Protein AF-A0A645C3X4-F1 (afdb_monomer)

Solvent-accessible surface area (backbone atoms only — not comparable to full-atom values): 9554 Å² total; per-residue (Å²): 134,84,82,42,96,58,72,49,78,45,80,43,82,47,95,58,99,70,61,61,69,62,54,51,52,52,53,59,60,72,43,89,59,43,38,41,40,35,44,31,43,92,79,31,37,26,49,33,36,40,57,64,43,76,35,94,90,40,85,87,44,63,41,70,47,82,66,51,64,54,68,80,26,45,68,73,54,45,55,56,50,48,64,56,55,36,70,92,78,44,53,68,94,42,52,38,52,31,51,49,46,41,53,25,27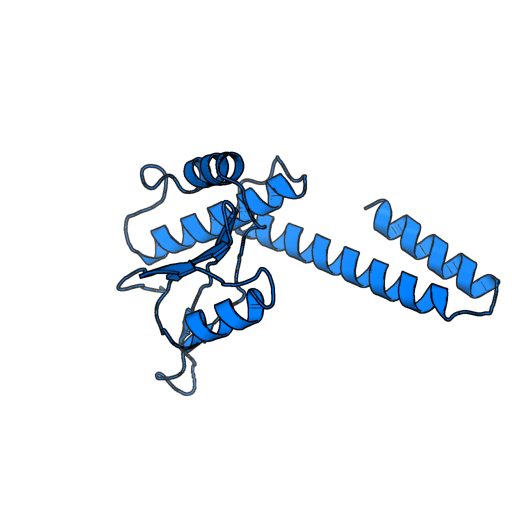,53,29,24,52,50,26,35,77,71,70,43,72,81,55,82,44,32,67,61,17,46,52,52,50,52,52,51,51,52,52,52,52,50,44,53,51,48,54,56,48,48,71,72,58,81,57,66,71,60,46,53,52,48,52,54,52,44,57,55,62,75,71,108

Organism: NCBI:txid1076179

pLDDT: mean 89.83, std 10.31, range [48.84, 97.19]

InterPro domains:
  IPR025503 Protein of unknown function DUF4391 [PF14335] (2-167)

Structure (mmCIF, N/CA/C/O backbone):
data_AF-A0A645C3X4-F1
#
_entry.id   AF-A0A645C3X4-F1
#
loop_
_atom_site.group_PDB
_atom_site.id
_atom_site.type_symbol
_atom_site.label_atom_id
_atom_site.label_alt_id
_atom_site.label_comp_id
_atom_site.label_asym_id
_atom_site.label_entity_id
_atom_site.label_seq_id
_atom_site.pdbx_PDB_ins_code
_atom_site.Cartn_x
_atom_site.Cartn_y
_atom_site.Cartn_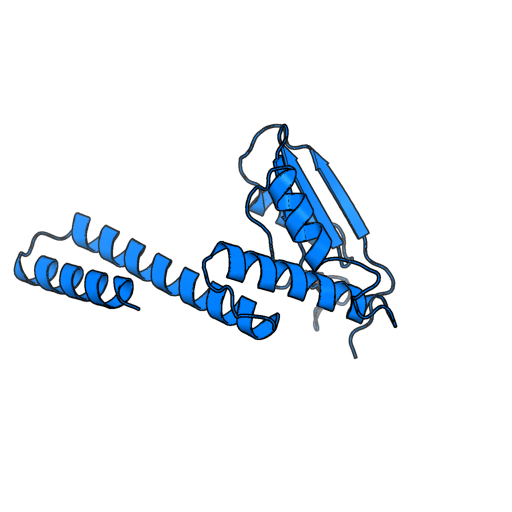z
_atom_site.occupancy
_atom_site.B_iso_or_equiv
_atom_site.auth_seq_id
_atom_site.auth_comp_id
_atom_site.auth_asym_id
_atom_site.auth_atom_id
_atom_site.pdbx_PDB_model_num
ATOM 1 N N . MET A 1 1 ? 22.193 -13.303 -4.492 1.00 62.56 1 MET A N 1
ATOM 2 C CA . MET A 1 1 ? 21.614 -12.022 -4.940 1.00 62.56 1 MET A CA 1
ATOM 3 C C . MET A 1 1 ? 20.343 -12.360 -5.695 1.00 62.56 1 MET A C 1
ATOM 5 O O . MET A 1 1 ? 20.327 -13.394 -6.351 1.00 62.56 1 MET A O 1
ATOM 9 N N . ARG A 1 2 ? 19.261 -11.610 -5.488 1.00 77.00 2 ARG A N 1
ATOM 10 C CA . ARG A 1 2 ? 17.986 -11.864 -6.164 1.00 77.00 2 ARG A CA 1
ATOM 11 C C . ARG A 1 2 ? 18.033 -11.212 -7.538 1.00 77.00 2 ARG A C 1
ATOM 13 O O . ARG A 1 2 ? 18.482 -10.078 -7.640 1.00 77.00 2 ARG A O 1
ATOM 20 N N . GLU A 1 3 ? 17.602 -11.935 -8.560 1.00 81.69 3 GLU A N 1
ATOM 21 C CA . GLU A 1 3 ? 17.632 -11.466 -9.943 1.00 81.69 3 GLU A CA 1
ATOM 22 C C . GLU A 1 3 ? 16.234 -11.553 -10.541 1.00 81.69 3 GLU A C 1
ATOM 24 O O . GLU A 1 3 ? 15.523 -12.538 -10.332 1.00 81.69 3 GLU A O 1
ATOM 29 N N . TYR A 1 4 ? 15.854 -10.510 -11.275 1.00 88.12 4 TYR A N 1
ATOM 30 C CA . TYR A 1 4 ? 14.626 -10.455 -12.056 1.00 88.12 4 TYR A CA 1
ATOM 31 C C . TYR A 1 4 ? 14.993 -10.407 -13.534 1.00 88.12 4 TYR A C 1
ATOM 33 O O . TYR A 1 4 ? 15.810 -9.582 -13.941 1.00 88.12 4 TYR A O 1
ATOM 41 N N . GLY A 1 5 ? 14.415 -11.317 -14.322 1.00 87.81 5 GLY A N 1
ATOM 42 C CA . GLY A 1 5 ? 14.597 -11.342 -15.775 1.00 87.81 5 GLY A CA 1
ATOM 43 C C . GLY A 1 5 ? 13.761 -10.284 -16.493 1.00 87.81 5 GLY A C 1
ATOM 44 O O . GLY A 1 5 ? 14.164 -9.803 -17.546 1.00 87.81 5 GLY A O 1
ATOM 45 N N . GLU A 1 6 ? 12.634 -9.899 -15.894 1.00 89.00 6 GLU A N 1
ATOM 46 C CA . GLU A 1 6 ? 11.709 -8.884 -16.387 1.00 89.00 6 GLU A CA 1
ATOM 47 C C . GLU A 1 6 ? 10.847 -8.334 -15.240 1.00 89.00 6 GLU A C 1
ATOM 49 O O . GLU A 1 6 ? 10.834 -8.888 -14.134 1.00 89.00 6 GLU A O 1
ATOM 54 N N . VAL A 1 7 ? 10.142 -7.237 -15.517 1.00 90.06 7 VAL A N 1
ATOM 55 C CA . VAL A 1 7 ? 9.105 -6.659 -14.657 1.00 90.06 7 VAL A CA 1
ATOM 56 C C . VAL A 1 7 ? 7.876 -6.416 -15.520 1.00 90.06 7 VAL A C 1
ATOM 58 O O . VAL A 1 7 ? 7.954 -5.693 -16.514 1.00 90.06 7 VAL A O 1
ATOM 61 N N . GLU A 1 8 ? 6.743 -6.990 -15.138 1.00 92.38 8 GLU A N 1
ATOM 62 C CA . GLU A 1 8 ? 5.491 -6.803 -15.863 1.00 92.38 8 GLU A CA 1
ATOM 63 C C . GLU A 1 8 ? 4.732 -5.561 -15.387 1.00 92.38 8 GLU A C 1
ATOM 65 O O . GLU A 1 8 ? 4.765 -5.191 -14.213 1.00 92.38 8 GLU A O 1
ATOM 70 N N . ILE A 1 9 ? 3.994 -4.928 -16.296 1.00 92.88 9 ILE A N 1
ATOM 71 C CA . ILE A 1 9 ? 3.041 -3.869 -15.961 1.00 92.88 9 ILE A CA 1
ATOM 72 C C . ILE A 1 9 ? 1.685 -4.293 -16.507 1.00 92.88 9 ILE A C 1
ATOM 74 O O . ILE A 1 9 ? 1.520 -4.445 -17.717 1.00 92.88 9 ILE A O 1
ATOM 78 N N . ILE A 1 10 ? 0.716 -4.485 -15.616 1.00 94.75 10 ILE A N 1
ATOM 79 C CA . ILE A 1 10 ? -0.636 -4.908 -15.976 1.00 94.75 10 ILE A CA 1
ATOM 80 C C . ILE A 1 10 ? -1.625 -3.844 -15.535 1.00 94.75 10 ILE A C 1
ATOM 82 O O . ILE A 1 10 ? -1.723 -3.521 -14.355 1.00 94.75 10 ILE A O 1
ATOM 86 N N . GLU A 1 11 ? -2.408 -3.341 -16.482 1.00 95.69 11 GLU A N 1
ATOM 87 C CA . GLU A 1 11 ? -3.559 -2.490 -16.200 1.00 95.69 11 GLU A CA 1
ATOM 88 C C . GLU A 1 11 ? -4.837 -3.338 -16.194 1.00 95.69 11 GLU A C 1
ATOM 90 O O . GLU A 1 11 ? -5.089 -4.118 -17.111 1.00 95.69 11 GLU A O 1
ATOM 95 N N . THR A 1 12 ? -5.656 -3.201 -15.153 1.00 95.94 12 THR A N 1
ATOM 96 C CA . THR A 1 12 ? -6.935 -3.902 -15.008 1.00 95.94 12 THR A CA 1
ATOM 97 C C . THR A 1 12 ? -8.042 -2.908 -14.683 1.00 95.94 12 THR A C 1
ATOM 99 O O . THR A 1 12 ? -8.057 -2.304 -13.612 1.00 95.94 12 THR A O 1
ATOM 102 N N . ALA A 1 13 ? -9.009 -2.774 -15.589 1.00 96.56 13 ALA A N 1
ATOM 103 C CA . ALA A 1 13 ? -10.217 -1.994 -15.350 1.00 96.56 13 ALA A CA 1
ATOM 104 C C . ALA A 1 13 ? -11.223 -2.797 -14.508 1.00 96.56 13 ALA A C 1
ATOM 106 O O . ALA A 1 13 ? -11.646 -3.893 -14.884 1.00 96.56 13 ALA A O 1
ATOM 107 N N . LEU A 1 14 ? -11.613 -2.244 -13.365 1.00 96.25 14 LEU A N 1
ATOM 108 C CA . LEU A 1 14 ? -12.633 -2.788 -12.481 1.00 96.25 14 LEU A CA 1
ATOM 109 C C . LEU A 1 14 ? -14.014 -2.258 -12.863 1.00 96.25 14 LEU A C 1
ATOM 111 O O . LEU A 1 14 ? -14.181 -1.113 -13.271 1.00 96.25 14 LEU A O 1
ATOM 115 N N . THR A 1 15 ? -15.034 -3.089 -12.664 1.00 95.06 15 THR A N 1
ATOM 116 C CA . THR A 1 15 ? -16.442 -2.703 -12.857 1.00 95.06 15 THR A CA 1
ATOM 117 C C . THR A 1 15 ? -17.056 -2.036 -11.629 1.00 95.06 15 THR A C 1
ATOM 119 O O . THR A 1 15 ? -18.123 -1.437 -11.725 1.00 95.06 15 THR A O 1
ATOM 122 N N . ARG A 1 16 ? -16.412 -2.172 -10.466 1.00 93.19 16 ARG A N 1
ATOM 123 C CA . ARG A 1 16 ? -16.774 -1.533 -9.198 1.00 93.19 16 ARG A CA 1
ATOM 124 C C . ARG A 1 16 ? -15.552 -1.454 -8.290 1.00 93.19 16 ARG A C 1
ATOM 126 O O . ARG A 1 16 ? -14.700 -2.343 -8.332 1.00 93.19 16 ARG A O 1
ATOM 133 N N . GLN A 1 17 ? -15.544 -0.472 -7.402 1.00 90.81 17 GLN A N 1
ATOM 134 C CA . GLN A 1 17 ? -14.568 -0.344 -6.323 1.00 90.81 17 GLN A CA 1
ATOM 135 C C . GLN A 1 17 ? -14.930 -1.281 -5.155 1.00 90.81 17 GLN A C 1
ATOM 137 O O . GLN A 1 17 ? -15.509 -0.869 -4.148 1.00 90.81 17 GLN A O 1
ATOM 142 N N . ALA A 1 18 ? -14.716 -2.587 -5.353 1.00 91.19 18 ALA A N 1
ATOM 143 C CA . ALA A 1 18 ? -14.857 -3.577 -4.290 1.00 91.19 18 ALA A CA 1
ATOM 144 C C . ALA A 1 18 ? -14.024 -4.843 -4.533 1.00 91.19 18 ALA A C 1
ATOM 146 O O . ALA A 1 18 ? -14.149 -5.497 -5.572 1.00 91.19 18 ALA A O 1
ATOM 147 N N . GLY A 1 19 ? -13.297 -5.281 -3.502 1.00 92.75 19 GLY A N 1
ATOM 148 C CA . GLY A 1 19 ? -12.569 -6.555 -3.509 1.00 92.75 19 GLY A CA 1
ATOM 149 C C . GLY A 1 19 ? -11.192 -6.472 -4.169 1.00 92.75 19 GLY A C 1
ATOM 150 O O . GLY A 1 19 ? -10.640 -7.500 -4.555 1.00 92.75 19 GLY A O 1
ATOM 151 N N . GLU A 1 20 ? -10.641 -5.266 -4.257 1.00 94.12 20 GLU A N 1
ATOM 152 C CA . GLU A 1 20 ? -9.368 -4.885 -4.868 1.00 94.12 20 GLU A CA 1
ATOM 153 C C . GLU A 1 20 ? -8.241 -5.801 -4.412 1.00 94.12 20 GLU A C 1
ATOM 155 O O . GLU A 1 20 ? -7.605 -6.448 -5.234 1.00 94.12 20 GLU A O 1
ATOM 160 N N . LYS A 1 21 ? -8.074 -5.950 -3.091 1.00 92.62 21 LYS A N 1
ATOM 161 C CA . LYS A 1 21 ? -7.040 -6.809 -2.503 1.00 92.62 21 LYS A CA 1
ATOM 162 C C . LYS A 1 21 ? -7.138 -8.251 -2.995 1.00 92.62 21 LYS A C 1
ATOM 164 O O . LYS A 1 21 ? -6.136 -8.846 -3.368 1.00 92.62 21 LYS A O 1
ATOM 169 N N . ARG A 1 22 ? -8.350 -8.811 -3.034 1.00 92.69 22 ARG A N 1
ATOM 170 C CA . ARG A 1 22 ? -8.563 -10.190 -3.492 1.00 92.69 22 ARG A CA 1
ATOM 171 C C . ARG A 1 22 ? -8.268 -10.332 -4.984 1.00 92.69 22 ARG A C 1
ATOM 173 O O . ARG A 1 22 ? -7.702 -11.341 -5.386 1.00 92.69 22 ARG A O 1
ATOM 180 N N . ILE A 1 23 ? -8.669 -9.355 -5.793 1.00 93.81 23 ILE A N 1
ATOM 181 C CA . ILE A 1 23 ? -8.404 -9.342 -7.237 1.00 93.81 23 ILE A CA 1
ATOM 182 C C . ILE A 1 23 ? -6.896 -9.239 -7.489 1.00 93.81 23 ILE A C 1
ATOM 184 O O . ILE A 1 23 ? -6.353 -10.066 -8.218 1.00 93.81 23 ILE A O 1
ATOM 188 N N . ALA A 1 24 ? -6.222 -8.294 -6.830 1.00 93.19 24 ALA A N 1
ATOM 189 C CA . ALA A 1 24 ? -4.781 -8.106 -6.924 1.00 93.19 24 ALA A CA 1
ATOM 190 C C . ALA A 1 24 ? -4.022 -9.373 -6.523 1.00 93.19 24 ALA A C 1
ATOM 192 O O . ALA A 1 24 ? -3.214 -9.874 -7.296 1.00 93.19 24 ALA A O 1
ATOM 193 N N . GLU A 1 25 ? -4.350 -9.967 -5.374 1.00 89.81 25 GLU A N 1
ATOM 194 C CA . GLU A 1 25 ? -3.727 -11.214 -4.927 1.00 89.81 25 GLU A CA 1
ATOM 195 C C . GLU A 1 25 ? -3.931 -12.367 -5.918 1.00 89.81 25 GLU A C 1
ATOM 197 O O . GLU A 1 25 ? -3.003 -13.142 -6.132 1.00 89.81 25 GLU A O 1
ATOM 202 N N . ILE A 1 26 ? -5.113 -12.501 -6.534 1.00 90.81 26 ILE A N 1
ATOM 203 C CA . ILE A 1 26 ? -5.358 -13.539 -7.548 1.00 90.81 26 ILE A CA 1
ATOM 204 C C . ILE A 1 26 ? -4.454 -13.316 -8.760 1.00 90.81 26 ILE A C 1
ATOM 206 O O . ILE A 1 26 ? -3.766 -14.248 -9.173 1.00 90.81 26 ILE A O 1
ATOM 210 N N . ILE A 1 27 ? -4.428 -12.101 -9.309 1.00 91.31 27 ILE A N 1
ATOM 211 C CA . ILE A 1 27 ? -3.626 -11.772 -10.494 1.00 91.31 27 ILE A CA 1
ATOM 212 C C . ILE A 1 27 ? -2.136 -11.988 -10.192 1.00 91.31 27 ILE A C 1
ATOM 214 O O . ILE A 1 27 ? -1.478 -12.781 -10.865 1.00 91.31 27 ILE A O 1
ATOM 218 N N . MET A 1 28 ? -1.635 -11.376 -9.114 1.00 89.62 28 MET A N 1
ATOM 219 C CA . MET A 1 28 ? -0.215 -11.380 -8.744 1.00 89.62 28 MET A CA 1
ATOM 220 C C . MET A 1 28 ? 0.307 -12.745 -8.280 1.00 89.62 28 MET A C 1
ATOM 222 O O . MET A 1 28 ? 1.514 -12.969 -8.276 1.00 89.62 28 MET A O 1
ATOM 226 N N . ARG A 1 29 ? -0.570 -13.666 -7.857 1.00 86.12 29 ARG A N 1
ATOM 227 C CA . ARG A 1 29 ? -0.194 -15.062 -7.564 1.00 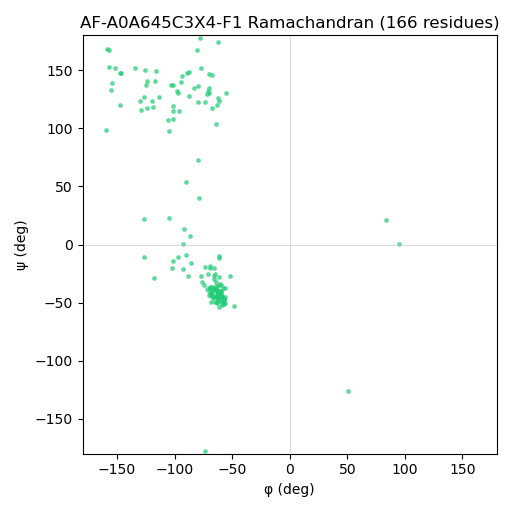86.12 29 ARG A CA 1
ATOM 228 C C . ARG A 1 29 ? -0.272 -15.966 -8.786 1.00 86.12 29 ARG A C 1
ATOM 230 O O . ARG A 1 29 ? 0.407 -16.987 -8.811 1.00 86.12 2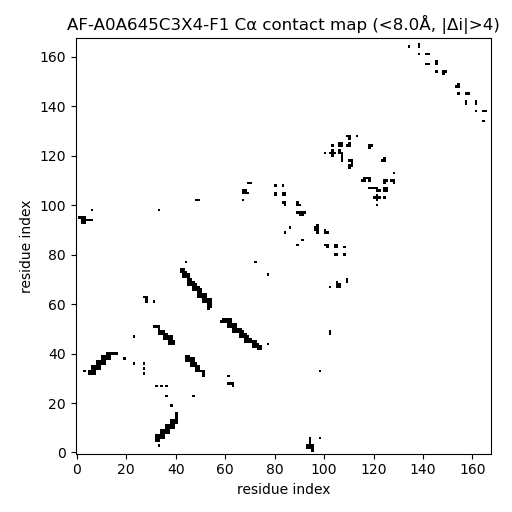9 ARG A O 1
ATOM 237 N N . THR A 1 30 ? -1.127 -15.633 -9.749 1.00 86.25 30 THR A N 1
ATOM 238 C CA . THR A 1 30 ? -1.295 -16.425 -10.976 1.00 86.25 30 THR A CA 1
ATOM 239 C C . THR A 1 30 ? -0.133 -16.195 -11.933 1.00 86.25 30 THR A C 1
ATOM 241 O O . THR A 1 30 ? 0.254 -17.116 -12.646 1.00 86.25 30 THR A O 1
ATOM 244 N N . ILE A 1 31 ? 0.430 -14.985 -11.930 1.00 82.06 31 ILE A N 1
ATOM 245 C CA . ILE A 1 31 ? 1.504 -14.583 -12.832 1.00 82.06 31 ILE A CA 1
ATOM 246 C C . ILE A 1 31 ? 2.829 -14.533 -12.045 1.00 82.06 31 ILE A C 1
ATOM 248 O O . ILE A 1 31 ? 3.015 -13.654 -11.202 1.00 82.06 31 ILE A O 1
ATOM 252 N N . PRO A 1 32 ? 3.743 -15.497 -12.257 1.00 72.38 32 PRO A N 1
ATOM 253 C CA . PRO A 1 32 ? 4.939 -15.704 -11.441 1.00 72.38 32 PRO A CA 1
ATOM 254 C C . PRO A 1 32 ? 6.094 -14.730 -11.760 1.00 72.38 32 PRO A C 1
ATOM 256 O O . PRO A 1 32 ? 7.252 -15.148 -11.748 1.00 72.38 32 PRO A O 1
ATOM 259 N N . TYR A 1 33 ? 5.792 -13.451 -12.012 1.00 79.50 33 TYR A N 1
ATOM 260 C CA . TYR A 1 33 ? 6.780 -12.403 -12.282 1.00 79.50 33 TYR A CA 1
ATOM 261 C C . TYR A 1 33 ? 6.613 -11.192 -11.348 1.00 79.50 33 TYR A C 1
ATOM 263 O O . TYR A 1 33 ? 5.496 -10.894 -10.913 1.00 79.50 33 TYR A O 1
ATOM 271 N N . PRO A 1 34 ? 7.702 -10.463 -11.031 1.00 87.19 34 PRO A N 1
ATOM 272 C CA . PRO A 1 34 ? 7.605 -9.145 -10.408 1.00 87.19 34 PRO A CA 1
ATOM 273 C C . PRO A 1 34 ? 6.735 -8.245 -11.280 1.00 87.19 34 PRO A C 1
ATOM 275 O O . PRO A 1 34 ? 6.952 -8.166 -12.489 1.00 87.19 34 PRO A O 1
ATOM 278 N N . MET A 1 35 ? 5.755 -7.574 -10.680 1.00 91.75 35 MET A N 1
ATOM 279 C CA . MET A 1 35 ? 4.789 -6.815 -11.461 1.00 91.75 35 MET A CA 1
ATOM 280 C C . MET A 1 35 ? 4.295 -5.557 -10.763 1.00 91.75 35 MET A C 1
ATOM 282 O O . MET A 1 35 ? 4.099 -5.536 -9.547 1.00 91.75 35 MET A O 1
ATOM 286 N N . PHE A 1 36 ? 4.006 -4.548 -11.578 1.00 93.44 36 PHE A N 1
ATOM 287 C CA . PHE A 1 36 ? 3.155 -3.426 -11.221 1.00 93.44 36 PHE A CA 1
ATOM 288 C C . PHE A 1 36 ? 1.747 -3.692 -11.729 1.00 93.44 36 PHE A C 1
ATOM 290 O O . PHE A 1 36 ? 1.508 -3.767 -12.934 1.00 93.44 36 PHE A O 1
ATOM 297 N N . LEU A 1 37 ? 0.807 -3.830 -10.803 1.00 95.62 37 LEU A N 1
ATOM 298 C CA . LEU A 1 37 ? -0.603 -3.968 -11.131 1.00 95.62 37 LEU A CA 1
ATOM 299 C C . LEU A 1 37 ? -1.305 -2.629 -10.902 1.00 95.62 37 LEU A C 1
ATOM 301 O O . LEU A 1 37 ? -1.340 -2.114 -9.786 1.00 95.62 37 LEU A O 1
ATOM 305 N N . VAL A 1 38 ? -1.881 -2.079 -11.965 1.00 96.44 38 VAL A N 1
ATOM 306 C CA . VAL A 1 38 ? -2.687 -0.860 -11.936 1.00 96.44 38 VAL A CA 1
ATOM 307 C C . VAL A 1 38 ? -4.153 -1.263 -11.982 1.00 96.44 38 VAL A C 1
ATOM 309 O O . VAL A 1 38 ? -4.653 -1.704 -13.016 1.00 96.44 38 VAL A O 1
ATOM 312 N N . LEU A 1 39 ? -4.857 -1.120 -10.863 1.00 97.19 39 LEU A N 1
ATOM 313 C CA . LEU A 1 39 ? -6.310 -1.263 -10.833 1.00 97.19 39 LEU A CA 1
ATOM 314 C C . LEU A 1 39 ? -6.940 0.087 -11.159 1.00 97.19 39 LEU A C 1
ATOM 316 O O . LEU A 1 39 ? -6.610 1.080 -10.519 1.00 97.19 39 LEU A O 1
ATOM 320 N N . LYS A 1 40 ? -7.849 0.134 -12.130 1.00 97.00 40 LYS A N 1
ATOM 321 C CA . LYS A 1 40 ? -8.554 1.362 -12.523 1.00 97.00 40 LYS A CA 1
ATOM 322 C C . LYS A 1 40 ? -10.037 1.239 -12.277 1.00 97.00 40 LYS A C 1
ATOM 324 O O . LYS A 1 40 ? -10.625 0.195 -12.542 1.00 97.00 40 LYS A O 1
ATOM 329 N N . TYR A 1 41 ? -10.640 2.314 -11.805 1.00 96.50 41 TYR A N 1
ATOM 330 C CA . TYR A 1 41 ? -12.078 2.432 -11.655 1.00 96.50 41 TYR A CA 1
ATOM 331 C C . TYR A 1 41 ? -12.458 3.890 -11.893 1.00 96.50 41 TYR A C 1
ATOM 333 O O . TYR A 1 41 ? -11.977 4.770 -11.185 1.00 96.50 41 TYR A O 1
ATOM 341 N N . GLU A 1 42 ? -13.298 4.133 -12.902 1.00 94.06 42 GLU A N 1
ATOM 342 C CA . GLU A 1 42 ? -13.631 5.488 -13.364 1.00 94.06 42 GLU A CA 1
ATOM 343 C C . GLU A 1 42 ? -12.351 6.319 -13.618 1.00 94.06 42 GLU A C 1
ATOM 345 O O . GLU A 1 42 ? -11.470 5.867 -14.350 1.00 94.06 42 GLU A O 1
ATOM 350 N N . GLU A 1 43 ? -12.236 7.499 -13.006 1.00 93.50 43 GLU A N 1
ATOM 351 C CA . GLU A 1 43 ? -11.091 8.415 -13.131 1.00 93.50 43 GLU A CA 1
ATOM 352 C C . GLU A 1 43 ? -10.021 8.190 -12.045 1.00 93.50 43 GLU A C 1
ATOM 354 O O . GLU A 1 43 ? -9.151 9.033 -11.830 1.00 93.50 43 GLU A O 1
ATOM 359 N N . SER A 1 44 ? -10.097 7.075 -11.314 1.00 95.44 44 SER A N 1
ATOM 360 C CA . SER A 1 44 ? -9.186 6.752 -10.217 1.00 95.44 44 SER A CA 1
ATOM 361 C C . SER A 1 44 ? -8.364 5.503 -10.517 1.00 95.44 44 SER A C 1
ATOM 363 O O . SER A 1 44 ? -8.822 4.567 -11.182 1.00 95.44 44 SER A O 1
ATOM 365 N N . ALA A 1 45 ? -7.147 5.460 -9.980 1.00 96.00 45 ALA A N 1
ATOM 366 C CA . ALA A 1 45 ? -6.250 4.322 -10.124 1.00 96.00 45 ALA A CA 1
ATOM 367 C C . ALA A 1 45 ? -5.590 3.938 -8.798 1.00 96.00 45 ALA A C 1
ATOM 369 O O . ALA A 1 45 ? -5.354 4.772 -7.930 1.00 96.00 45 ALA A O 1
ATOM 370 N N . GLN A 1 46 ? -5.256 2.664 -8.658 1.00 96.62 46 GLN A N 1
ATOM 371 C CA . GLN A 1 46 ? -4.510 2.128 -7.533 1.00 96.62 46 GLN A CA 1
ATOM 372 C C . GLN A 1 46 ? -3.307 1.353 -8.060 1.00 96.62 46 GLN A C 1
ATOM 374 O O . GLN A 1 46 ? -3.471 0.455 -8.889 1.00 96.62 46 GLN A O 1
ATOM 379 N N . LEU A 1 47 ? -2.109 1.676 -7.576 1.00 97.06 47 LEU A N 1
ATOM 380 C CA . LEU A 1 47 ? -0.884 0.976 -7.950 1.00 97.06 47 LEU A CA 1
ATOM 381 C C . LEU A 1 47 ? -0.538 -0.070 -6.892 1.00 97.06 47 LEU A C 1
ATOM 383 O O . LEU A 1 47 ? -0.524 0.240 -5.704 1.00 97.06 47 LEU A O 1
ATOM 387 N N . TRP A 1 48 ? -0.239 -1.286 -7.333 1.00 96.19 48 TRP A N 1
ATOM 388 C CA . TRP A 1 48 ? 0.144 -2.426 -6.506 1.00 96.19 48 TRP A CA 1
ATOM 389 C C . TRP A 1 48 ? 1.497 -2.970 -6.951 1.00 96.19 48 TRP A C 1
ATOM 391 O O . TRP A 1 48 ? 1.758 -3.084 -8.149 1.00 96.19 48 TRP A O 1
ATOM 401 N N . ALA A 1 49 ? 2.324 -3.360 -5.987 1.00 94.75 49 ALA A N 1
ATOM 402 C CA . ALA A 1 49 ? 3.591 -4.036 -6.216 1.00 94.75 49 ALA A CA 1
ATOM 403 C C . ALA A 1 49 ? 3.878 -5.018 -5.077 1.00 94.75 49 ALA A C 1
ATOM 405 O O . ALA A 1 49 ? 3.492 -4.807 -3.929 1.00 94.75 49 ALA A O 1
ATOM 406 N N . ALA A 1 50 ? 4.551 -6.117 -5.382 1.00 91.25 50 ALA A N 1
ATOM 407 C CA . ALA A 1 50 ? 4.984 -7.080 -4.378 1.00 91.25 50 ALA A CA 1
ATOM 408 C C . ALA A 1 50 ? 6.203 -7.848 -4.869 1.00 91.25 50 ALA A C 1
ATOM 410 O O . ALA A 1 50 ? 6.280 -8.268 -6.025 1.00 91.25 50 ALA A O 1
ATOM 411 N N . HIS A 1 51 ? 7.155 -8.074 -3.983 1.00 88.69 51 HIS A N 1
ATOM 412 C CA . HIS A 1 51 ? 8.249 -8.985 -4.263 1.00 88.69 51 HIS A CA 1
ATOM 413 C C . HIS A 1 51 ? 7.735 -10.446 -4.285 1.00 88.69 51 HIS A C 1
ATOM 415 O O . HIS A 1 51 ? 6.816 -10.809 -3.556 1.00 88.69 51 HIS A O 1
ATOM 421 N N . GLN A 1 52 ? 8.307 -11.313 -5.127 1.00 79.94 52 GLN A N 1
ATOM 422 C CA . GLN A 1 52 ? 7.980 -12.752 -5.190 1.00 79.94 52 GLN A CA 1
ATOM 423 C C . GLN A 1 52 ? 9.176 -13.654 -4.866 1.00 79.94 52 GLN A C 1
ATOM 425 O O . GLN A 1 52 ? 10.189 -13.614 -5.5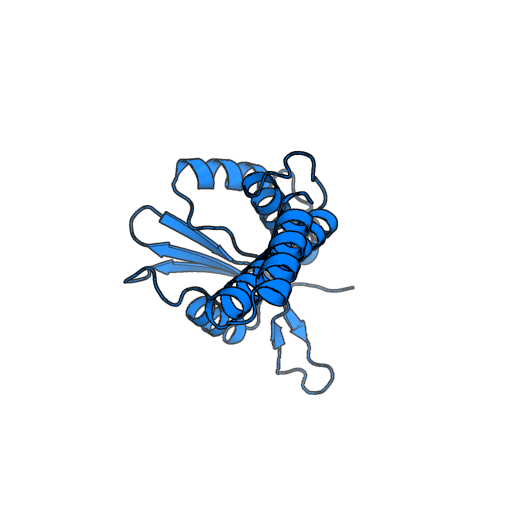73 1.00 79.94 52 GLN A O 1
ATOM 430 N N . ARG A 1 53 ? 9.110 -14.461 -3.807 1.00 72.25 53 ARG A N 1
ATOM 431 C CA . ARG A 1 53 ? 10.190 -15.403 -3.464 1.00 72.25 53 ARG A CA 1
ATOM 432 C C . ARG A 1 53 ? 9.924 -16.785 -4.061 1.00 72.25 53 ARG A C 1
ATOM 434 O O . ARG A 1 53 ? 8.782 -17.249 -4.068 1.00 72.25 53 ARG A O 1
ATOM 441 N N . SER A 1 54 ? 10.981 -17.475 -4.472 1.00 61.44 54 SER A N 1
ATOM 442 C CA . SER A 1 54 ? 10.922 -18.900 -4.796 1.00 61.44 54 SER A CA 1
ATOM 443 C C . SER A 1 54 ? 10.714 -19.725 -3.517 1.00 61.44 54 SER A C 1
ATOM 445 O O . SER A 1 54 ? 11.335 -19.472 -2.480 1.00 61.44 54 SER A O 1
ATOM 447 N N . SER A 1 55 ? 9.799 -20.696 -3.552 1.00 58.47 55 SER A N 1
ATOM 448 C CA . SER A 1 55 ? 9.587 -21.626 -2.436 1.00 58.47 55 SER A CA 1
ATOM 449 C C . SER A 1 55 ? 10.764 -22.602 -2.322 1.00 58.47 55 SER A C 1
ATOM 451 O O . SER A 1 55 ? 11.156 -23.228 -3.303 1.00 58.47 55 SER A O 1
ATOM 453 N N . GLN A 1 56 ? 11.307 -22.782 -1.111 1.00 50.22 56 GLN A N 1
ATOM 454 C CA . GLN A 1 56 ? 12.412 -23.724 -0.860 1.00 50.22 56 GLN A CA 1
ATOM 455 C C . GLN A 1 56 ? 12.030 -25.201 -1.069 1.00 50.22 56 GLN A C 1
ATOM 457 O O . GLN A 1 56 ? 12.915 -26.029 -1.254 1.00 50.22 56 GLN A O 1
ATOM 462 N N . ASN A 1 57 ? 10.735 -25.534 -1.045 1.00 50.41 57 ASN A N 1
ATOM 463 C CA . ASN A 1 57 ? 10.249 -26.915 -1.163 1.00 50.41 57 ASN A CA 1
ATOM 464 C C . ASN A 1 57 ? 9.720 -27.275 -2.555 1.00 50.41 57 ASN A C 1
ATOM 466 O O . ASN A 1 57 ? 9.473 -28.448 -2.818 1.00 50.41 57 ASN A O 1
ATOM 470 N N . ASP A 1 58 ? 9.470 -26.285 -3.408 1.00 50.12 58 ASP A N 1
ATOM 471 C CA . ASP A 1 58 ? 8.815 -26.493 -4.697 1.00 50.12 58 ASP A CA 1
ATOM 472 C C . ASP A 1 58 ? 9.150 -25.301 -5.593 1.00 50.12 58 ASP A C 1
ATOM 474 O O . ASP A 1 58 ? 8.567 -24.225 -5.445 1.00 50.12 58 ASP A O 1
ATOM 478 N N . SER A 1 59 ? 10.138 -25.463 -6.471 1.00 48.84 59 SER A N 1
ATOM 479 C CA . SER A 1 59 ? 10.634 -24.395 -7.346 1.00 48.84 59 SER A CA 1
ATOM 480 C C . SER A 1 59 ? 9.572 -23.851 -8.307 1.00 48.84 59 SER A C 1
ATOM 482 O O . SER A 1 59 ? 9.796 -22.806 -8.908 1.00 48.84 59 SER A O 1
ATOM 484 N N . GLU A 1 60 ? 8.422 -24.525 -8.434 1.00 50.09 60 GLU A N 1
ATOM 485 C CA . GLU A 1 60 ? 7.279 -24.088 -9.245 1.00 50.09 60 GLU A CA 1
ATOM 486 C C . GLU A 1 60 ? 6.269 -23.220 -8.471 1.00 50.09 60 GLU A C 1
ATOM 488 O O . GLU A 1 60 ? 5.361 -22.643 -9.068 1.00 50.09 60 GLU A O 1
ATOM 493 N N . LYS A 1 61 ? 6.402 -23.087 -7.142 1.00 56.19 61 LYS A N 1
ATOM 494 C CA . LYS A 1 61 ? 5.488 -22.279 -6.318 1.00 56.19 61 LYS A CA 1
ATOM 495 C C . LYS A 1 61 ? 6.139 -20.968 -5.900 1.00 56.19 61 LYS A C 1
ATOM 497 O O . LYS A 1 61 ? 6.851 -20.902 -4.896 1.00 56.19 61 LYS A O 1
ATOM 502 N N . ASN A 1 62 ? 5.831 -19.902 -6.630 1.00 59.53 62 ASN A N 1
ATOM 503 C CA . ASN A 1 62 ? 6.171 -18.548 -6.207 1.00 59.53 62 ASN A CA 1
ATOM 504 C C . ASN A 1 62 ? 5.295 -18.117 -5.026 1.00 59.53 62 ASN A C 1
ATOM 506 O O . ASN A 1 62 ? 4.068 -18.238 -5.038 1.00 59.53 62 ASN A O 1
ATOM 510 N N . VAL A 1 63 ? 5.942 -17.618 -3.975 1.00 68.19 63 VAL A N 1
ATOM 511 C CA . VAL A 1 63 ? 5.271 -17.049 -2.808 1.00 68.19 63 VAL A CA 1
ATOM 512 C C . VAL A 1 63 ? 5.334 -15.534 -2.931 1.00 68.19 63 VAL A C 1
ATOM 514 O O . VAL A 1 63 ? 6.413 -14.947 -2.871 1.00 68.19 63 VAL A O 1
ATOM 517 N N . LEU A 1 64 ? 4.166 -14.913 -3.083 1.00 72.88 64 LEU A N 1
ATOM 518 C CA . LEU A 1 64 ? 4.011 -13.465 -2.989 1.00 72.88 64 LEU A CA 1
ATOM 519 C C . LEU A 1 64 ? 4.414 -13.009 -1.579 1.00 72.88 64 LEU A C 1
ATOM 521 O O . LEU A 1 64 ? 3.885 -13.535 -0.592 1.00 72.88 64 LEU A O 1
ATOM 525 N N . GLU A 1 65 ? 5.366 -12.085 -1.492 1.00 82.00 65 GLU A N 1
ATOM 526 C CA . GLU A 1 65 ? 5.688 -11.369 -0.257 1.00 82.00 65 GLU A CA 1
ATOM 527 C C . GLU A 1 65 ? 4.588 -10.344 0.056 1.00 82.00 65 GLU A C 1
ATOM 529 O O . GLU A 1 65 ? 3.564 -10.271 -0.628 1.00 82.00 65 GLU A O 1
ATOM 534 N N . GLU A 1 66 ? 4.762 -9.582 1.132 1.00 81.31 66 GLU A N 1
ATOM 535 C CA . GLU A 1 66 ? 3.809 -8.539 1.488 1.00 81.31 66 GLU A CA 1
ATOM 536 C C . GLU A 1 66 ? 3.742 -7.474 0.384 1.00 81.31 66 GLU A C 1
ATOM 538 O O . GLU A 1 66 ? 4.760 -6.945 -0.064 1.00 81.31 66 GLU A O 1
ATOM 543 N N . SER A 1 67 ? 2.528 -7.215 -0.103 1.00 87.94 67 SER A N 1
ATOM 544 C CA . SER A 1 67 ? 2.281 -6.254 -1.173 1.00 87.94 67 SER A CA 1
ATOM 545 C C . SER A 1 67 ? 2.267 -4.833 -0.633 1.00 87.94 67 SER A C 1
ATOM 547 O O . SER A 1 67 ? 1.567 -4.558 0.343 1.00 87.94 67 SER A O 1
ATOM 549 N N . VAL A 1 68 ? 2.920 -3.920 -1.341 1.00 93.88 68 VAL A N 1
ATOM 550 C CA . VAL A 1 68 ? 2.724 -2.481 -1.182 1.00 93.88 68 VAL A CA 1
ATOM 551 C C . VAL A 1 68 ? 1.703 -2.004 -2.207 1.00 93.88 68 VAL A C 1
ATOM 553 O O . VAL A 1 68 ? 1.688 -2.458 -3.352 1.00 93.88 68 VAL A O 1
ATOM 556 N N . TYR A 1 69 ? 0.819 -1.102 -1.802 1.00 95.75 69 TYR A N 1
ATOM 557 C CA . TYR A 1 69 ? -0.173 -0.533 -2.704 1.00 95.75 69 TYR A CA 1
ATOM 558 C C . TYR A 1 69 ? -0.572 0.868 -2.265 1.00 95.75 69 TYR A C 1
ATOM 560 O O . TYR A 1 69 ? -0.517 1.187 -1.078 1.00 95.75 69 TYR A O 1
ATOM 568 N N . THR A 1 70 ? -0.971 1.711 -3.209 1.00 96.94 70 THR A N 1
ATOM 569 C CA . THR A 1 70 ? -1.435 3.073 -2.919 1.00 96.94 70 THR A CA 1
ATOM 570 C C . THR A 1 70 ? -2.891 3.081 -2.461 1.00 96.94 70 THR A C 1
ATOM 572 O O . THR A 1 70 ? -3.622 2.105 -2.636 1.00 96.94 70 THR A O 1
ATOM 575 N N . ALA A 1 71 ? -3.368 4.203 -1.923 1.00 95.44 71 ALA A N 1
ATOM 576 C CA . ALA A 1 71 ? -4.804 4.484 -1.945 1.00 95.44 71 ALA A CA 1
ATOM 577 C C . ALA A 1 71 ? -5.306 4.606 -3.401 1.00 95.44 71 ALA A C 1
ATOM 579 O O . ALA A 1 71 ? -4.517 4.571 -4.349 1.00 95.44 71 ALA A O 1
ATOM 580 N N . TRP A 1 72 ? -6.619 4.748 -3.581 1.00 96.38 72 TRP A N 1
ATOM 581 C CA . TRP A 1 72 ? -7.164 5.182 -4.865 1.00 96.38 72 TRP A CA 1
ATOM 582 C C . TRP A 1 72 ? -6.751 6.628 -5.108 1.00 96.38 72 TRP A C 1
ATOM 584 O O . TRP A 1 72 ? -7.093 7.495 -4.310 1.00 96.38 72 TRP A O 1
ATOM 594 N N . LEU A 1 73 ? -5.987 6.843 -6.171 1.00 96.69 73 LEU A N 1
ATOM 595 C CA . LEU A 1 73 ? -5.420 8.126 -6.550 1.00 96.69 73 LEU A CA 1
ATOM 596 C C . LEU A 1 73 ? -6.221 8.713 -7.702 1.00 96.69 73 LEU A C 1
ATOM 598 O O . LEU A 1 73 ? -6.555 7.999 -8.654 1.00 96.69 73 LEU A O 1
ATOM 602 N N . ASP A 1 74 ? -6.487 10.011 -7.632 1.00 95.75 74 ASP A N 1
ATOM 603 C CA . ASP A 1 74 ? -6.893 10.778 -8.805 1.00 95.75 74 ASP A CA 1
ATOM 604 C C . ASP A 1 74 ? -5.686 11.118 -9.705 1.00 95.75 74 ASP A C 1
ATOM 606 O O . ASP A 1 74 ? -4.530 10.809 -9.396 1.00 95.75 74 ASP A O 1
ATOM 610 N N . SER A 1 75 ? -5.942 11.779 -10.836 1.00 92.19 75 SER A N 1
ATOM 611 C CA . SER A 1 75 ? -4.891 12.178 -11.778 1.00 92.19 75 SER A CA 1
ATOM 612 C C . SER A 1 75 ? -3.814 13.072 -11.149 1.00 92.19 75 SER A C 1
ATOM 614 O O . SER A 1 75 ? -2.640 12.933 -11.476 1.00 92.19 75 SER A O 1
ATOM 616 N N . ALA A 1 76 ? -4.174 13.984 -10.241 1.00 93.12 76 ALA A N 1
ATOM 617 C CA . ALA A 1 76 ? -3.217 14.907 -9.632 1.00 93.12 76 ALA A CA 1
ATOM 618 C C . ALA A 1 76 ? -2.330 14.208 -8.591 1.00 93.12 76 ALA A C 1
ATOM 620 O O . ALA A 1 76 ? -1.154 14.542 -8.438 1.00 93.12 76 ALA A O 1
ATOM 621 N N . GLU A 1 77 ? -2.879 13.240 -7.864 1.00 94.12 77 GLU A N 1
ATOM 622 C CA . GLU A 1 77 ? -2.127 12.398 -6.939 1.00 94.12 77 GLU A CA 1
ATOM 623 C C . GLU A 1 77 ? -1.224 11.408 -7.676 1.00 94.12 77 GLU A C 1
ATOM 625 O O . GLU A 1 77 ? -0.078 11.206 -7.266 1.00 94.12 77 GLU A O 1
ATOM 630 N N . PHE A 1 78 ? -1.692 10.850 -8.794 1.00 91.25 78 PHE A N 1
ATOM 631 C CA . PHE A 1 78 ? -0.882 9.968 -9.629 1.00 91.25 78 PHE A CA 1
ATOM 632 C C . PHE A 1 78 ? 0.324 10.700 -10.234 1.00 91.25 78 PHE A C 1
ATOM 634 O O . PHE A 1 78 ? 1.416 10.141 -10.288 1.00 91.25 78 PHE A O 1
ATOM 641 N N . GLU A 1 79 ? 0.180 11.977 -10.598 1.00 91.81 79 GLU A N 1
ATOM 642 C CA . GLU A 1 79 ? 1.312 12.814 -11.024 1.00 91.81 79 GLU A CA 1
ATOM 643 C C . GLU A 1 79 ? 2.342 13.046 -9.906 1.00 91.81 79 GLU A C 1
ATOM 645 O O . GLU A 1 79 ? 3.540 13.134 -10.158 1.00 91.81 79 GLU A O 1
ATOM 650 N N . LYS A 1 80 ? 1.928 13.104 -8.636 1.00 92.62 80 LYS A N 1
ATOM 651 C CA . LYS A 1 80 ? 2.896 13.171 -7.524 1.00 92.62 80 LYS A CA 1
ATOM 652 C C . LYS A 1 80 ? 3.644 11.851 -7.362 1.00 92.62 80 LYS A C 1
ATOM 654 O O . LYS A 1 80 ? 4.847 11.855 -7.107 1.00 92.62 80 LYS A O 1
ATOM 659 N N . LEU A 1 81 ? 2.939 10.731 -7.516 1.00 93.38 81 LEU A N 1
ATOM 660 C CA . LEU A 1 81 ? 3.543 9.403 -7.492 1.00 93.38 81 LEU A CA 1
ATOM 661 C C . LEU A 1 81 ? 4.515 9.208 -8.666 1.00 93.38 81 LEU A C 1
ATOM 663 O O . LEU A 1 81 ? 5.588 8.645 -8.469 1.00 93.38 81 LEU A O 1
ATOM 667 N N . SER A 1 82 ? 4.190 9.711 -9.861 1.00 89.88 82 SER A N 1
ATOM 668 C CA . SER A 1 82 ? 5.049 9.592 -11.048 1.00 89.88 82 SER A CA 1
ATOM 669 C C . SER A 1 82 ? 6.424 10.237 -10.828 1.00 89.88 82 SER A C 1
ATOM 671 O O . SER A 1 82 ? 7.436 9.688 -11.257 1.00 89.88 82 SER A O 1
ATOM 673 N N . VAL A 1 83 ? 6.487 11.336 -10.066 1.00 88.75 83 VAL A N 1
ATOM 674 C CA . VAL A 1 83 ? 7.748 11.980 -9.662 1.00 88.75 83 VAL A CA 1
ATOM 675 C C . VAL A 1 83 ? 8.583 11.084 -8.742 1.00 88.75 83 VAL A C 1
ATOM 677 O O . VAL A 1 83 ? 9.809 11.063 -8.869 1.00 88.75 83 VAL A O 1
ATOM 680 N N . ALA A 1 84 ? 7.942 10.350 -7.826 1.00 85.31 84 ALA A N 1
ATOM 681 C CA . ALA A 1 84 ? 8.614 9.390 -6.945 1.00 85.31 84 ALA A CA 1
ATOM 682 C C . ALA A 1 84 ? 9.100 8.141 -7.701 1.00 85.31 84 AL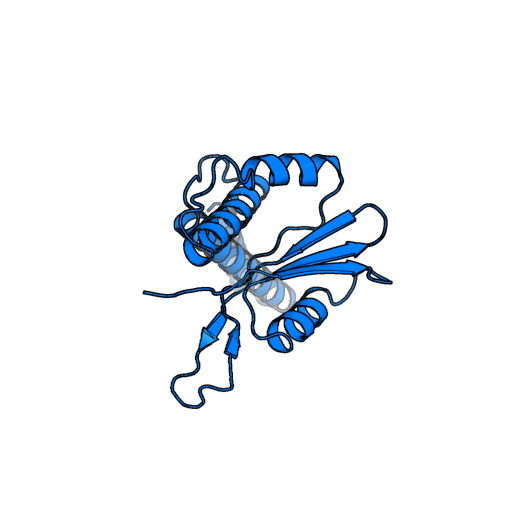A A C 1
ATOM 684 O O . ALA A 1 84 ? 10.064 7.507 -7.281 1.00 85.31 84 ALA A O 1
ATOM 685 N N . LEU A 1 85 ? 8.461 7.814 -8.826 1.00 90.75 85 LEU A N 1
ATOM 686 C CA . LEU A 1 85 ? 8.775 6.666 -9.681 1.00 90.75 85 LEU A CA 1
ATOM 687 C C . LEU A 1 85 ? 9.501 7.066 -10.977 1.00 90.75 85 LEU A C 1
ATOM 689 O O . LEU A 1 85 ? 9.465 6.336 -11.968 1.00 90.75 85 LEU A O 1
ATOM 693 N N . ASP A 1 86 ? 10.157 8.227 -10.984 1.00 89.75 86 ASP A N 1
ATOM 694 C CA . ASP A 1 86 ? 10.873 8.748 -12.147 1.00 89.75 86 ASP A CA 1
ATOM 695 C C . ASP A 1 86 ? 12.048 7.835 -12.521 1.00 89.75 86 ASP A C 1
ATOM 697 O O . ASP A 1 86 ? 13.111 7.874 -11.901 1.00 89.75 86 ASP A O 1
ATOM 701 N N . PHE A 1 87 ? 11.866 7.049 -13.584 1.00 84.94 87 PHE A N 1
ATOM 702 C CA . PHE A 1 87 ? 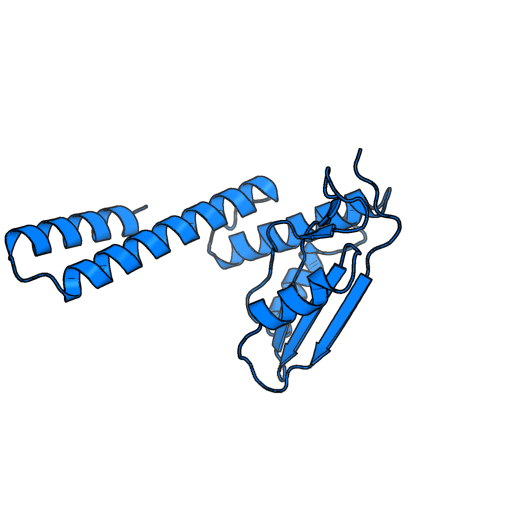12.822 6.054 -14.076 1.00 84.94 87 PHE A CA 1
ATOM 703 C C . PHE A 1 87 ? 14.241 6.602 -14.302 1.00 84.94 87 PHE A C 1
ATOM 705 O O . PHE A 1 87 ? 15.209 5.849 -14.229 1.00 84.94 87 PHE A O 1
ATOM 712 N N . GLN A 1 88 ? 14.389 7.903 -14.581 1.00 86.81 88 GLN A N 1
ATOM 713 C CA . GLN A 1 88 ? 15.705 8.521 -14.778 1.00 86.81 88 GLN A CA 1
ATOM 714 C C . GLN A 1 88 ? 16.488 8.689 -13.467 1.00 86.81 88 GLN A C 1
ATOM 716 O O . GLN A 1 88 ? 17.704 8.875 -13.503 1.00 86.81 88 GLN A O 1
ATOM 721 N N . LYS A 1 89 ? 15.803 8.649 -12.320 1.00 88.38 89 LYS A N 1
ATOM 722 C CA . LYS A 1 89 ? 16.388 8.801 -10.981 1.00 88.38 89 LYS A CA 1
ATOM 723 C C . LYS A 1 89 ? 16.556 7.475 -10.243 1.00 88.38 89 LYS A C 1
ATOM 725 O O . LYS A 1 89 ? 17.340 7.423 -9.299 1.00 88.38 89 LYS A O 1
ATOM 730 N N . LEU A 1 90 ? 15.827 6.436 -10.649 1.00 90.56 90 LEU A N 1
ATOM 731 C CA . LEU A 1 90 ? 15.898 5.113 -10.029 1.00 90.56 90 LEU A CA 1
ATOM 732 C C . LEU A 1 90 ? 17.152 4.358 -10.475 1.00 90.56 90 LEU A C 1
ATOM 734 O O . LEU A 1 90 ? 17.647 4.526 -11.594 1.00 90.56 90 LEU A O 1
ATOM 738 N N . ARG A 1 91 ? 17.643 3.471 -9.609 1.00 90.12 91 ARG A N 1
ATOM 739 C CA . ARG A 1 91 ? 18.689 2.510 -9.955 1.00 90.12 91 ARG A CA 1
ATOM 740 C C . ARG A 1 91 ? 18.152 1.577 -11.032 1.00 90.12 91 ARG A C 1
ATOM 742 O O . ARG A 1 91 ? 17.169 0.881 -10.831 1.00 90.12 91 ARG A O 1
ATOM 749 N N . ASN A 1 92 ? 18.806 1.549 -12.186 1.00 86.69 92 ASN A N 1
ATOM 750 C CA . ASN A 1 92 ? 18.369 0.767 -13.344 1.00 86.69 92 ASN A CA 1
ATOM 751 C C . ASN A 1 92 ? 19.476 -0.151 -13.888 1.00 86.69 92 ASN A C 1
ATOM 753 O O . ASN A 1 92 ? 19.418 -0.584 -15.037 1.00 86.69 92 ASN A O 1
ATOM 757 N N . GLY A 1 93 ? 20.471 -0.479 -13.052 1.00 88.44 93 GLY A N 1
ATOM 758 C CA . GLY A 1 93 ? 21.559 -1.395 -13.408 1.00 88.44 93 GLY A CA 1
ATOM 759 C C . GLY A 1 93 ? 21.081 -2.827 -13.673 1.00 88.44 93 GLY A C 1
ATOM 760 O O . GLY A 1 93 ? 21.721 -3.565 -14.419 1.00 88.44 93 GLY A O 1
ATOM 761 N N . ASN A 1 94 ? 19.947 -3.216 -13.089 1.00 91.50 94 ASN A N 1
ATOM 762 C CA . ASN A 1 94 ? 19.208 -4.440 -13.391 1.00 91.50 94 ASN A CA 1
ATOM 763 C C . ASN A 1 94 ? 17.732 -4.290 -12.968 1.00 91.50 94 ASN A C 1
ATOM 765 O O . ASN A 1 94 ? 17.373 -3.366 -12.235 1.00 91.50 94 ASN A O 1
ATOM 769 N N . PHE A 1 95 ? 16.872 -5.215 -13.404 1.00 91.81 95 PHE A N 1
ATOM 770 C CA . PHE A 1 95 ? 15.436 -5.168 -13.105 1.00 91.81 95 PHE A CA 1
ATOM 771 C C . PHE A 1 95 ? 15.097 -5.345 -11.624 1.00 91.81 95 PHE A C 1
ATOM 773 O O . PHE A 1 95 ? 14.070 -4.840 -11.180 1.00 91.81 95 PHE A O 1
ATOM 780 N N . TYR A 1 96 ? 15.938 -6.040 -10.852 1.00 91.94 96 TYR A N 1
ATOM 781 C CA . TYR A 1 96 ? 15.712 -6.188 -9.418 1.00 91.94 96 TYR A CA 1
ATOM 782 C C . TYR A 1 96 ? 15.887 -4.856 -8.685 1.00 91.94 96 TYR A C 1
ATOM 784 O O . TYR A 1 96 ? 15.001 -4.463 -7.932 1.00 91.94 96 TYR A O 1
ATOM 792 N N . GLU A 1 97 ? 16.987 -4.143 -8.938 1.00 92.88 97 GLU A N 1
ATOM 793 C CA . GLU A 1 97 ? 17.243 -2.823 -8.346 1.00 92.88 97 GLU A CA 1
ATOM 794 C C . GLU A 1 97 ? 16.180 -1.802 -8.745 1.00 92.88 97 GLU A C 1
ATOM 796 O O . GLU A 1 97 ? 15.663 -1.099 -7.881 1.00 92.88 97 GLU A O 1
ATOM 801 N N . LEU A 1 98 ? 15.797 -1.792 -10.025 1.00 92.81 98 LEU A N 1
ATOM 802 C CA . LEU A 1 98 ? 14.728 -0.932 -10.523 1.00 92.81 98 LEU A CA 1
ATOM 803 C C . LEU A 1 98 ? 13.413 -1.204 -9.796 1.00 92.81 98 LEU A C 1
ATOM 805 O O . LEU A 1 98 ? 12.775 -0.284 -9.290 1.00 92.81 98 LEU A O 1
ATOM 809 N N . TYR A 1 99 ? 13.004 -2.471 -9.738 1.00 93.19 99 TYR A N 1
ATOM 810 C CA . TYR A 1 99 ? 11.757 -2.849 -9.090 1.00 93.19 99 TYR A CA 1
ATOM 811 C C . TYR A 1 99 ? 11.774 -2.529 -7.595 1.00 93.19 99 TYR A C 1
ATOM 813 O O . TYR A 1 99 ? 10.784 -2.033 -7.064 1.00 93.19 99 TYR A O 1
ATOM 821 N N . ASN A 1 100 ? 12.901 -2.776 -6.922 1.00 93.44 100 ASN A N 1
ATOM 822 C CA . ASN A 1 100 ? 13.079 -2.446 -5.513 1.00 93.44 100 ASN A CA 1
ATOM 823 C C . ASN A 1 100 ? 12.918 -0.939 -5.268 1.00 93.44 100 ASN A C 1
ATOM 825 O O . ASN A 1 100 ? 12.159 -0.552 -4.388 1.00 93.44 100 ASN A O 1
ATOM 829 N N . ASP A 1 101 ? 13.568 -0.090 -6.068 1.00 94.19 101 ASP A N 1
ATOM 830 C CA . ASP A 1 101 ? 13.450 1.369 -5.940 1.00 94.19 101 ASP A CA 1
ATOM 831 C C . ASP A 1 101 ? 12.026 1.865 -6.176 1.00 94.19 101 ASP A C 1
ATOM 833 O O . ASP A 1 101 ? 11.563 2.787 -5.511 1.00 94.19 101 ASP A O 1
ATOM 837 N N . MET A 1 102 ? 11.299 1.239 -7.098 1.00 93.81 102 MET A N 1
ATOM 838 C CA . MET A 1 102 ? 9.894 1.563 -7.321 1.00 93.81 102 MET A CA 1
ATOM 839 C C . MET A 1 102 ? 9.008 1.138 -6.135 1.00 93.81 102 MET A C 1
ATOM 841 O O . MET A 1 102 ? 8.131 1.896 -5.724 1.00 93.81 102 MET A O 1
ATOM 845 N N . VAL A 1 103 ? 9.241 -0.044 -5.551 1.00 95.12 103 VAL A N 1
ATOM 846 C CA . VAL A 1 103 ? 8.560 -0.506 -4.324 1.00 95.12 103 VAL A CA 1
ATOM 847 C C . VAL A 1 103 ? 8.853 0.434 -3.148 1.00 95.12 103 VAL A C 1
ATOM 849 O O . VAL A 1 103 ? 7.941 0.788 -2.390 1.00 95.12 103 VAL A O 1
ATOM 852 N N . ASP A 1 104 ? 10.098 0.889 -3.020 1.00 95.50 104 ASP A N 1
ATOM 853 C CA . ASP A 1 104 ? 10.506 1.901 -2.045 1.00 95.50 104 ASP A CA 1
ATOM 854 C C . ASP A 1 104 ? 9.800 3.235 -2.308 1.00 95.50 104 ASP A C 1
ATOM 856 O O . ASP A 1 104 ? 9.225 3.809 -1.384 1.00 95.50 104 ASP A O 1
ATOM 860 N N . GLY A 1 105 ? 9.731 3.681 -3.565 1.00 95.69 105 GLY A N 1
ATOM 861 C CA . GLY A 1 105 ? 9.043 4.909 -3.963 1.00 95.69 105 GLY A CA 1
ATOM 862 C C . GLY A 1 105 ? 7.550 4.902 -3.619 1.00 95.69 105 GLY A C 1
ATOM 863 O O . GLY A 1 105 ? 7.049 5.872 -3.049 1.00 95.69 105 GLY A O 1
ATOM 864 N N . ILE A 1 106 ? 6.847 3.789 -3.871 1.00 96.62 106 ILE A N 1
ATOM 865 C CA . ILE A 1 106 ? 5.446 3.600 -3.445 1.00 96.62 106 ILE A CA 1
ATOM 866 C C . ILE A 1 106 ? 5.334 3.666 -1.916 1.00 96.62 106 ILE A C 1
ATOM 868 O O . ILE A 1 106 ? 4.430 4.311 -1.383 1.00 96.62 106 ILE A O 1
ATOM 872 N N . SER A 1 107 ? 6.253 3.013 -1.201 1.00 96.62 107 SER A N 1
ATOM 873 C CA . SER A 1 107 ? 6.249 2.974 0.268 1.00 96.62 107 SER A CA 1
ATOM 874 C C . SER A 1 107 ? 6.428 4.374 0.863 1.00 96.62 107 SER A C 1
ATOM 876 O O . SER A 1 107 ? 5.641 4.790 1.714 1.00 96.62 107 SER A O 1
ATOM 878 N N . VAL A 1 108 ? 7.417 5.126 0.375 1.00 96.50 108 VAL A N 1
ATOM 879 C CA . VAL A 1 108 ? 7.689 6.510 0.789 1.00 96.50 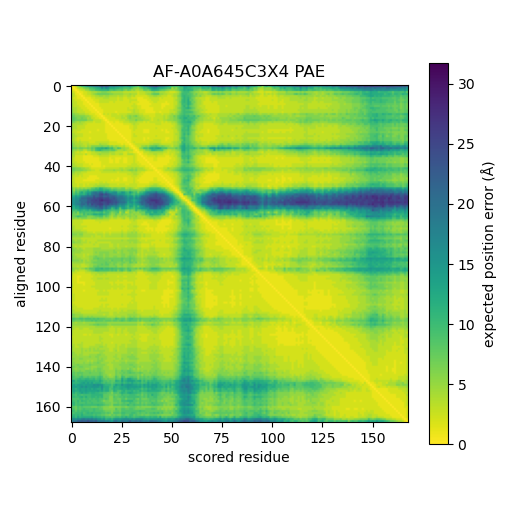108 VAL A CA 1
ATOM 880 C C . VAL A 1 108 ? 6.504 7.419 0.464 1.00 96.50 108 VAL A C 1
ATOM 882 O O . VAL A 1 108 ? 6.063 8.178 1.326 1.00 96.50 108 VAL A O 1
ATOM 885 N N . PHE A 1 109 ? 5.931 7.301 -0.737 1.00 96.56 109 PHE A N 1
ATOM 886 C CA . PHE A 1 109 ? 4.733 8.049 -1.122 1.00 96.56 109 PHE A CA 1
ATOM 887 C C . PHE A 1 109 ? 3.565 7.795 -0.156 1.00 96.56 109 PHE A C 1
ATOM 889 O O . PHE A 1 109 ? 2.943 8.737 0.337 1.00 96.56 109 PHE A O 1
ATOM 896 N N . ASN A 1 110 ? 3.299 6.531 0.179 1.00 96.50 110 ASN A N 1
ATOM 897 C CA . ASN A 1 110 ? 2.254 6.162 1.134 1.00 96.50 110 ASN A CA 1
ATOM 898 C C . ASN A 1 110 ? 2.513 6.729 2.537 1.00 96.50 110 ASN A C 1
ATOM 900 O O . ASN A 1 110 ? 1.583 7.206 3.194 1.00 96.50 110 ASN A O 1
ATOM 904 N N . ALA A 1 111 ? 3.768 6.709 2.994 1.00 96.38 111 ALA A N 1
ATOM 905 C CA . ALA A 1 111 ? 4.156 7.301 4.270 1.00 96.38 111 ALA A CA 1
ATOM 906 C C . ALA A 1 111 ? 3.897 8.817 4.274 1.00 96.38 111 ALA A C 1
ATOM 908 O O . ALA A 1 111 ? 3.330 9.347 5.231 1.00 96.38 111 ALA A O 1
ATOM 909 N N . HIS A 1 112 ? 4.216 9.518 3.182 1.00 95.50 112 HIS A N 1
ATOM 910 C CA . HIS A 1 112 ? 3.937 10.953 3.040 1.00 95.50 112 HIS A CA 1
ATOM 911 C C . HIS A 1 112 ? 2.439 11.255 3.063 1.00 95.50 112 HIS A C 1
ATOM 913 O O . HIS A 1 112 ? 2.022 12.158 3.789 1.00 95.50 112 HIS A O 1
ATOM 919 N N . GLN A 1 113 ? 1.629 10.472 2.345 1.00 94.00 113 GLN A N 1
ATOM 920 C CA . GLN A 1 113 ? 0.163 10.591 2.364 1.00 94.00 113 GLN A CA 1
ATOM 921 C C . GLN A 1 113 ? -0.420 10.337 3.765 1.00 94.00 113 GLN A C 1
ATOM 923 O O . GLN A 1 113 ? -1.444 10.914 4.124 1.00 94.00 113 GLN A O 1
ATOM 928 N N . SER A 1 114 ? 0.266 9.534 4.580 1.00 92.94 114 SER A N 1
ATOM 929 C CA . SER A 1 114 ? -0.095 9.251 5.975 1.00 92.94 114 SER A CA 1
ATOM 930 C C . SER A 1 114 ? 0.463 10.281 6.973 1.00 92.94 114 SER A C 1
ATOM 932 O O . SER A 1 114 ? 0.340 10.104 8.182 1.00 92.94 114 SER A O 1
ATOM 934 N N . GLY A 1 115 ? 1.070 11.372 6.488 1.00 93.50 115 GLY A N 1
ATOM 935 C CA . GLY A 1 115 ? 1.585 12.481 7.300 1.00 93.50 115 GLY A CA 1
ATOM 936 C C . GLY A 1 115 ? 3.073 12.393 7.662 1.00 93.50 115 GLY A C 1
ATOM 937 O O . GLY A 1 115 ? 3.606 13.303 8.299 1.00 93.50 115 GLY A O 1
ATOM 938 N N . MET A 1 116 ? 3.787 11.352 7.227 1.00 94.06 116 MET A N 1
ATOM 939 C CA . MET A 1 116 ? 5.198 11.106 7.557 1.00 94.06 116 MET A CA 1
ATOM 940 C C . MET A 1 116 ? 6.149 11.753 6.533 1.00 94.06 116 MET A C 1
ATOM 942 O O . MET A 1 116 ? 7.025 11.106 5.968 1.00 94.06 116 MET A O 1
ATOM 946 N N . ALA A 1 117 ? 5.997 13.057 6.289 1.00 89.19 117 ALA A N 1
ATOM 947 C CA . ALA A 1 117 ? 6.628 13.779 5.170 1.00 89.19 117 ALA A CA 1
ATOM 948 C C . ALA A 1 117 ? 8.175 13.798 5.138 1.00 89.19 117 ALA A C 1
ATOM 950 O O . ALA A 1 117 ? 8.762 14.279 4.172 1.00 89.19 117 ALA A O 1
ATOM 951 N N . LYS A 1 118 ? 8.853 13.343 6.199 1.00 92.00 118 LYS A N 1
ATOM 952 C CA . LYS A 1 118 ? 10.326 13.327 6.290 1.00 92.00 118 LYS A CA 1
ATOM 953 C C . LYS A 1 118 ? 10.954 11.984 5.930 1.00 92.00 118 LYS A C 1
ATOM 955 O O . LYS A 1 118 ? 12.174 11.922 5.812 1.00 92.00 118 LYS A O 1
ATOM 960 N N . VAL A 1 119 ? 10.150 10.934 5.788 1.00 94.00 119 VAL A N 1
ATOM 961 C CA . VAL A 1 119 ? 10.653 9.599 5.463 1.00 94.00 119 VAL A CA 1
ATOM 962 C C . VAL A 1 119 ? 11.155 9.605 4.024 1.00 94.00 119 VAL A C 1
ATOM 964 O O . VAL A 1 119 ? 10.459 10.084 3.134 1.00 94.00 119 VAL A O 1
ATOM 967 N N . ALA A 1 120 ? 12.366 9.110 3.797 1.00 92.88 120 ALA A N 1
ATOM 968 C CA . ALA A 1 120 ? 12.964 9.031 2.462 1.00 92.88 120 ALA A CA 1
ATOM 969 C C . ALA A 1 120 ? 13.442 7.617 2.110 1.00 92.88 120 ALA A C 1
ATOM 971 O O . ALA A 1 120 ? 13.773 7.356 0.957 1.00 92.88 120 ALA A O 1
ATOM 972 N N . ASP A 1 121 ? 13.473 6.721 3.094 1.00 94.69 121 ASP A N 1
ATOM 973 C CA . ASP A 1 121 ? 13.891 5.337 2.943 1.00 94.69 121 ASP A CA 1
ATOM 974 C C . ASP A 1 121 ? 12.668 4.411 2.874 1.00 94.69 121 ASP A C 1
ATOM 976 O O . ASP A 1 121 ? 11.694 4.582 3.614 1.00 94.69 121 ASP A O 1
ATOM 980 N N . GLY A 1 122 ? 12.704 3.441 1.959 1.00 93.94 122 GLY A N 1
ATOM 981 C CA . GLY A 1 122 ? 11.584 2.534 1.721 1.00 93.94 122 GLY A CA 1
ATOM 982 C C . GLY A 1 122 ? 11.334 1.554 2.867 1.00 93.94 122 GLY A C 1
ATOM 983 O O . GLY A 1 122 ? 10.174 1.284 3.188 1.00 93.94 122 GLY A O 1
ATOM 984 N N . ASP A 1 123 ? 12.390 1.048 3.512 1.00 94.06 123 ASP A N 1
ATOM 985 C CA . ASP A 1 123 ? 12.265 0.133 4.651 1.00 94.06 123 ASP A CA 1
ATOM 986 C C . ASP A 1 123 ? 11.718 0.870 5.876 1.00 94.06 123 ASP A C 1
ATOM 988 O O . ASP A 1 123 ? 10.795 0.378 6.533 1.00 94.06 123 ASP A O 1
ATOM 992 N N . GLU A 1 124 ? 12.222 2.079 6.144 1.00 96.25 124 GLU A N 1
ATOM 993 C CA . GLU A 1 124 ? 11.685 2.962 7.184 1.00 96.25 124 GLU A CA 1
ATOM 994 C C . GLU A 1 124 ? 10.199 3.267 6.935 1.00 96.25 124 GLU A C 1
ATOM 996 O O . GLU A 1 124 ? 9.377 3.129 7.845 1.00 96.25 124 GLU A O 1
ATOM 1001 N N . ALA A 1 125 ? 9.831 3.610 5.696 1.00 96.69 125 ALA A N 1
ATOM 1002 C CA . ALA A 1 125 ? 8.446 3.878 5.319 1.00 96.69 125 ALA A CA 1
ATOM 1003 C C . ALA A 1 125 ? 7.532 2.679 5.589 1.00 96.69 125 ALA A C 1
ATOM 1005 O O . ALA A 1 125 ? 6.487 2.829 6.226 1.00 96.69 125 ALA A O 1
ATOM 1006 N N . ARG A 1 126 ? 7.933 1.476 5.156 1.00 95.44 126 ARG A N 1
ATOM 1007 C CA . ARG A 1 126 ? 7.171 0.242 5.402 1.00 95.44 126 ARG A CA 1
ATOM 1008 C C . ARG A 1 126 ? 7.026 -0.051 6.892 1.00 95.44 126 ARG A C 1
ATOM 1010 O O . ARG A 1 126 ? 5.932 -0.397 7.333 1.00 95.44 126 ARG A O 1
ATOM 1017 N N . ALA A 1 127 ? 8.094 0.114 7.671 1.00 95.25 127 ALA A N 1
ATOM 1018 C CA . ALA A 1 127 ? 8.069 -0.129 9.110 1.00 95.25 127 ALA A CA 1
ATOM 1019 C C . ALA A 1 127 ? 7.108 0.823 9.841 1.00 95.25 127 ALA A C 1
ATOM 1021 O O . ALA A 1 127 ? 6.304 0.376 10.664 1.00 95.25 127 ALA A O 1
ATOM 1022 N N . LEU A 1 128 ? 7.148 2.117 9.513 1.00 95.69 128 LEU A N 1
ATOM 1023 C CA . LEU A 1 128 ? 6.270 3.120 10.116 1.00 95.69 128 LEU A CA 1
ATOM 1024 C C . LEU A 1 128 ? 4.802 2.914 9.722 1.00 95.69 128 LEU A C 1
ATOM 1026 O O . LEU A 1 128 ? 3.924 2.969 10.583 1.00 95.69 128 LEU A O 1
ATOM 1030 N N . LEU A 1 129 ? 4.528 2.612 8.450 1.00 95.12 129 LEU A N 1
ATOM 1031 C CA . LEU A 1 129 ? 3.177 2.294 7.976 1.00 95.12 129 LEU A CA 1
ATOM 1032 C C . LEU A 1 129 ? 2.613 1.045 8.669 1.00 95.12 129 LEU A C 1
ATOM 1034 O O . LEU A 1 129 ? 1.468 1.050 9.123 1.00 95.12 129 LEU A O 1
ATOM 1038 N N . ALA A 1 130 ? 3.421 -0.009 8.819 1.00 94.31 130 ALA A N 1
ATOM 1039 C CA . ALA A 1 130 ? 3.016 -1.216 9.538 1.00 94.31 130 ALA A CA 1
ATOM 1040 C C . ALA A 1 130 ? 2.727 -0.928 11.023 1.00 94.31 130 ALA A C 1
ATOM 1042 O O . ALA A 1 130 ? 1.748 -1.431 11.582 1.00 94.31 130 ALA A O 1
ATOM 1043 N N . GLN A 1 131 ? 3.540 -0.083 11.666 1.00 94.56 131 GLN A N 1
ATOM 1044 C CA . GLN A 1 131 ? 3.317 0.349 13.047 1.00 94.56 131 GLN A CA 1
ATOM 1045 C C . GLN A 1 131 ? 2.020 1.156 13.195 1.00 94.56 131 GLN A C 1
ATOM 1047 O O . GLN A 1 131 ? 1.251 0.918 14.135 1.00 94.56 131 GLN A O 1
ATOM 1052 N N . GLN A 1 132 ? 1.757 2.084 12.273 1.00 93.62 132 GLN A N 1
ATOM 1053 C CA . GLN A 1 132 ? 0.518 2.856 12.237 1.00 93.62 132 GLN A CA 1
ATOM 1054 C C . GLN A 1 132 ? -0.693 1.927 12.105 1.00 93.62 132 GLN A C 1
ATOM 1056 O O . GLN A 1 132 ? -1.600 1.972 12.937 1.00 93.62 132 GLN A O 1
ATOM 1061 N N . GLN A 1 133 ? -0.667 1.009 11.136 1.00 92.75 133 GLN A N 1
ATOM 1062 C CA . GLN A 1 133 ? -1.752 0.056 10.912 1.00 92.75 133 GLN A CA 1
ATOM 1063 C C . GLN A 1 133 ? -2.001 -0.844 12.134 1.00 92.75 133 GLN A C 1
ATOM 1065 O O . GLN A 1 133 ? -3.150 -1.085 12.513 1.00 92.75 133 GLN A O 1
ATOM 1070 N N . ALA A 1 134 ? -0.940 -1.326 12.788 1.00 94.50 134 ALA A N 1
ATOM 1071 C CA . ALA A 1 134 ? -1.056 -2.125 14.007 1.00 94.50 134 ALA A CA 1
ATOM 1072 C C . ALA A 1 134 ? -1.694 -1.329 15.161 1.00 94.50 134 ALA A C 1
ATOM 1074 O O . ALA A 1 134 ? -2.523 -1.859 15.909 1.00 94.50 134 ALA A O 1
ATOM 1075 N N . THR A 1 135 ? -1.340 -0.049 15.285 1.00 94.81 135 THR A N 1
ATOM 1076 C CA . THR A 1 135 ? -1.886 0.858 16.303 1.00 94.81 135 THR A CA 1
ATOM 1077 C C . THR A 1 135 ? -3.371 1.120 16.060 1.00 94.81 135 THR A C 1
ATOM 1079 O O . THR A 1 135 ? -4.185 0.966 16.975 1.00 94.81 135 THR A O 1
ATOM 1082 N N . GLU A 1 136 ? -3.756 1.410 14.818 1.00 93.81 136 GLU A N 1
ATOM 1083 C CA . GLU A 1 136 ? -5.151 1.599 14.412 1.00 93.81 136 GLU A CA 1
ATOM 1084 C C . GLU A 1 136 ? -5.995 0.337 14.633 1.00 93.81 136 GLU A C 1
ATOM 1086 O O . GLU A 1 136 ? -7.100 0.413 15.178 1.00 93.81 136 GLU A O 1
ATOM 1091 N N . ALA A 1 137 ? -5.462 -0.842 14.295 1.00 95.00 137 ALA A N 1
ATOM 1092 C CA . ALA A 1 137 ? -6.125 -2.119 14.547 1.00 95.00 137 ALA A CA 1
ATOM 1093 C C . ALA A 1 137 ? -6.351 -2.359 16.049 1.00 95.00 137 ALA A C 1
ATOM 1095 O O . ALA A 1 137 ? -7.434 -2.794 16.456 1.00 95.00 137 ALA A O 1
ATOM 1096 N N . LYS A 1 138 ? -5.365 -2.022 16.892 1.00 96.12 138 LYS A N 1
ATOM 1097 C CA . LYS A 1 138 ? -5.495 -2.109 18.351 1.00 96.12 138 LYS A CA 1
ATOM 1098 C C . LYS A 1 138 ? -6.562 -1.145 18.876 1.00 96.12 138 LYS A C 1
ATOM 1100 O O . LYS A 1 138 ? -7.405 -1.555 19.676 1.00 96.12 138 LYS A O 1
ATOM 1105 N N . ILE A 1 139 ? -6.582 0.102 18.402 1.00 95.44 139 ILE A N 1
ATOM 1106 C CA . ILE A 1 139 ? -7.619 1.084 18.756 1.00 95.44 139 ILE A CA 1
ATOM 1107 C C . ILE A 1 139 ? -9.006 0.571 18.347 1.00 95.44 139 ILE A C 1
ATOM 1109 O O . ILE A 1 139 ? -9.945 0.633 19.143 1.00 95.44 139 ILE A O 1
ATOM 1113 N N . ALA A 1 140 ? -9.151 0.026 17.138 1.00 96.25 140 ALA A N 1
ATOM 1114 C CA . ALA A 1 140 ? -10.414 -0.526 16.657 1.00 96.25 140 ALA A CA 1
ATOM 1115 C C . ALA A 1 140 ? -10.899 -1.702 17.522 1.00 96.25 140 ALA A C 1
ATOM 1117 O O . ALA A 1 140 ? -12.078 -1.749 17.890 1.00 96.25 140 ALA A O 1
ATOM 1118 N N . ALA A 1 141 ? -9.997 -2.611 17.905 1.00 96.44 141 ALA A N 1
ATOM 1119 C CA . ALA A 1 141 ? -10.306 -3.723 18.802 1.00 96.44 141 ALA A CA 1
ATOM 1120 C C . ALA A 1 141 ? -10.762 -3.232 20.188 1.00 96.44 141 ALA A C 1
ATOM 1122 O O . ALA A 1 141 ? -11.815 -3.656 20.670 1.00 96.44 141 ALA A O 1
ATOM 1123 N N . LEU A 1 142 ? -10.041 -2.275 20.785 1.00 95.81 142 LEU A N 1
ATOM 1124 C CA . LEU A 1 142 ? -10.402 -1.674 22.074 1.00 95.81 142 LEU A CA 1
ATOM 1125 C C . LEU A 1 142 ? -11.753 -0.947 22.014 1.00 95.81 142 LEU A C 1
ATOM 1127 O O . LEU A 1 142 ? -12.563 -1.064 22.931 1.00 95.81 142 LEU A O 1
ATOM 1131 N N . ARG A 1 143 ? -12.048 -0.234 20.919 1.00 95.12 143 ARG A N 1
ATOM 1132 C CA . ARG A 1 143 ? -13.357 0.409 20.704 1.00 95.12 143 ARG A CA 1
ATOM 1133 C C . ARG A 1 143 ? -14.484 -0.621 20.581 1.00 95.12 143 ARG A C 1
ATOM 1135 O O . ARG A 1 143 ? -15.582 -0.396 21.095 1.00 95.12 143 ARG A O 1
ATOM 1142 N N . ALA A 1 144 ? -14.229 -1.756 19.931 1.00 96.06 144 ALA A N 1
ATOM 1143 C CA . ALA A 1 144 ? -15.194 -2.847 19.834 1.00 96.06 144 ALA A CA 1
ATOM 1144 C C . ALA A 1 144 ? -15.447 -3.528 21.193 1.00 96.06 144 ALA A C 1
ATOM 1146 O O . ALA A 1 144 ? -16.597 -3.858 21.494 1.00 96.06 144 ALA A O 1
ATOM 1147 N N . GLU A 1 145 ? -14.408 -3.702 22.017 1.00 95.50 145 GLU A N 1
ATOM 1148 C CA . GLU A 1 145 ? -14.517 -4.180 23.405 1.00 95.50 145 GLU A CA 1
ATOM 1149 C C . GLU A 1 145 ? -15.323 -3.190 24.257 1.00 95.50 145 GLU A C 1
ATOM 1151 O O . GLU A 1 145 ? -16.321 -3.569 24.873 1.00 95.50 145 GLU A O 1
ATOM 1156 N N . LEU A 1 146 ? -14.987 -1.898 24.190 1.00 94.75 146 LEU A N 1
ATOM 1157 C CA . LEU A 1 146 ? -15.667 -0.826 24.922 1.00 94.75 146 LEU A CA 1
ATOM 1158 C C . LEU A 1 146 ? -17.177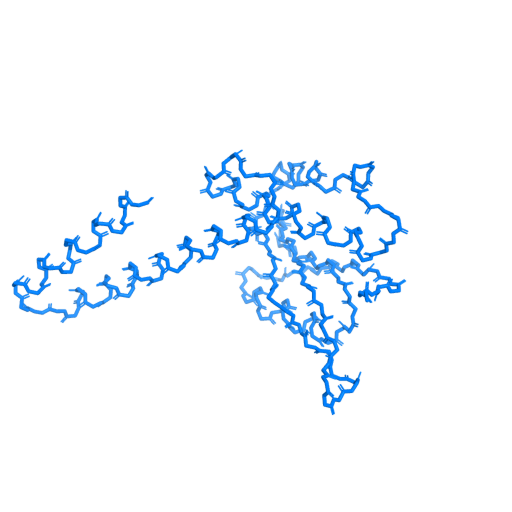 -0.778 24.637 1.00 94.75 146 LEU A C 1
ATOM 1160 O O . LEU A 1 146 ? -17.969 -0.521 25.544 1.00 94.75 146 LEU A O 1
ATOM 1164 N N . LYS A 1 147 ? -17.589 -1.046 23.389 1.00 94.50 147 LYS A N 1
ATOM 1165 C CA . LYS A 1 147 ? -19.006 -1.081 22.988 1.00 94.50 147 LYS A CA 1
ATOM 1166 C C . LYS A 1 147 ? -19.787 -2.225 23.648 1.00 94.50 147 LYS A C 1
ATOM 1168 O O . LYS A 1 147 ? -20.995 -2.093 23.837 1.00 94.50 147 LYS A O 1
ATOM 1173 N N . LYS A 1 148 ? -19.124 -3.341 23.963 1.00 95.44 148 LYS A N 1
ATOM 1174 C CA . LYS A 1 148 ? -19.734 -4.531 24.583 1.00 95.44 148 LYS A CA 1
ATOM 1175 C C . LYS A 1 148 ? -19.637 -4.517 26.110 1.00 95.44 148 LYS A C 1
ATOM 1177 O O . LYS A 1 148 ? -20.410 -5.209 26.765 1.00 95.44 148 LYS A O 1
ATOM 1182 N N . GLU A 1 149 ? -18.708 -3.745 26.666 1.00 94.12 149 GLU A N 1
ATOM 1183 C CA . GLU A 1 149 ? -18.491 -3.659 28.106 1.00 94.12 149 GLU A CA 1
ATOM 1184 C C . GLU A 1 149 ? -19.676 -2.992 28.829 1.00 94.12 149 GLU A C 1
ATOM 1186 O O . GLU A 1 149 ? -20.319 -2.065 28.326 1.00 94.12 149 GLU A O 1
ATOM 1191 N N . THR A 1 150 ? -19.958 -3.438 30.051 1.00 92.56 150 THR A N 1
ATOM 1192 C CA . THR A 1 150 ? -21.024 -2.916 30.919 1.00 92.56 150 THR A CA 1
ATOM 1193 C C . THR A 1 150 ? -20.479 -2.323 32.216 1.00 92.56 150 THR A C 1
ATOM 1195 O O . THR A 1 150 ? -21.056 -1.361 32.725 1.00 92.56 150 THR A O 1
ATOM 1198 N N . GLN A 1 151 ? -19.341 -2.813 32.715 1.00 95.38 151 GLN A N 1
ATOM 1199 C CA . GLN A 1 151 ? -18.715 -2.346 33.947 1.00 95.38 151 GLN A CA 1
ATOM 1200 C C . GLN A 1 151 ? -18.068 -0.970 33.763 1.00 95.38 151 GLN A C 1
ATOM 1202 O O . GLN A 1 151 ? -17.176 -0.781 32.935 1.00 95.38 151 GLN A O 1
ATOM 1207 N N . PHE A 1 152 ? -18.488 0.002 34.579 1.00 92.06 152 PHE A N 1
ATOM 1208 C CA . PHE A 1 152 ? -18.022 1.389 34.489 1.00 92.06 152 PHE A CA 1
ATOM 1209 C C . PHE A 1 152 ? -16.495 1.520 34.614 1.00 92.06 152 PHE A C 1
ATOM 1211 O O . PHE A 1 152 ? -15.871 2.161 33.773 1.00 92.06 152 PHE A O 1
ATOM 1218 N N . ASN A 1 153 ? -15.885 0.863 35.606 1.00 93.31 153 ASN A N 1
ATOM 1219 C CA . ASN A 1 153 ? -14.436 0.929 35.831 1.00 93.31 153 ASN A CA 1
ATOM 1220 C C . ASN A 1 153 ? -13.651 0.450 34.602 1.00 93.31 153 ASN A C 1
ATOM 1222 O O . ASN A 1 153 ? -12.730 1.125 34.146 1.00 93.31 153 ASN A O 1
ATOM 1226 N N . ARG A 1 154 ? -14.088 -0.659 33.996 1.00 94.19 154 ARG A N 1
ATOM 1227 C CA . ARG A 1 154 ? -13.460 -1.219 32.798 1.00 94.19 154 ARG A CA 1
ATOM 1228 C C . ARG A 1 154 ? -13.626 -0.314 31.575 1.00 94.19 154 ARG A C 1
ATOM 1230 O O . ARG A 1 154 ? -12.683 -0.140 30.808 1.00 94.19 154 ARG A O 1
ATOM 1237 N N . LYS A 1 155 ? -14.781 0.345 31.419 1.00 94.31 155 LYS A N 1
ATOM 1238 C CA . LYS A 1 155 ? -14.967 1.368 30.372 1.00 94.31 155 LYS A CA 1
ATOM 1239 C C . LYS A 1 155 ? -13.985 2.524 30.514 1.00 94.31 155 LYS A C 1
ATOM 1241 O O . LYS A 1 155 ? -13.500 3.036 29.506 1.00 94.31 155 LYS A O 1
ATOM 1246 N N . VAL A 1 156 ? -13.719 2.963 31.741 1.00 95.25 156 VAL A N 1
ATOM 1247 C CA . VAL A 1 156 ? -12.769 4.048 32.003 1.00 95.25 156 VAL A CA 1
ATOM 1248 C C . VAL A 1 156 ? -11.347 3.621 31.619 1.00 95.25 156 VAL A C 1
ATOM 1250 O O . VAL A 1 156 ? -10.683 4.366 30.900 1.00 95.25 156 VAL A O 1
ATOM 1253 N N . GLU A 1 157 ? -10.916 2.413 31.994 1.00 94.94 157 GLU A N 1
ATOM 1254 C CA . GLU A 1 157 ? -9.610 1.852 31.600 1.00 94.94 157 GLU A CA 1
ATOM 1255 C C . GLU A 1 157 ? -9.429 1.797 30.077 1.00 94.94 157 GLU A C 1
ATOM 1257 O O . GLU A 1 157 ? -8.441 2.316 29.552 1.00 94.94 157 GLU A O 1
ATOM 1262 N N . LEU A 1 158 ? -10.406 1.229 29.361 1.00 95.00 158 LEU A N 1
ATOM 1263 C CA . LEU A 1 158 ? -10.371 1.109 27.899 1.00 95.00 158 LEU A CA 1
ATOM 1264 C C . LEU A 1 158 ? -10.279 2.484 27.219 1.00 95.00 158 LEU A C 1
ATOM 1266 O O . LEU A 1 158 ? -9.487 2.669 26.297 1.00 95.00 158 LEU A O 1
ATOM 1270 N N . ASN A 1 159 ? -11.027 3.480 27.706 1.00 94.19 159 ASN A N 1
ATOM 1271 C CA . ASN A 1 159 ? -10.939 4.852 27.194 1.00 94.19 159 ASN A CA 1
ATOM 1272 C C . ASN A 1 159 ? -9.567 5.496 27.451 1.00 94.19 159 ASN A C 1
ATOM 1274 O O . ASN A 1 159 ? -9.071 6.233 26.599 1.00 94.19 159 ASN A O 1
ATOM 1278 N N . MET A 1 160 ? -8.945 5.239 28.606 1.00 95.00 160 MET A N 1
ATOM 1279 C CA . MET A 1 160 ? -7.593 5.733 28.894 1.00 95.00 160 MET A CA 1
ATOM 1280 C C . MET A 1 160 ? -6.540 5.073 28.000 1.00 95.00 160 MET A C 1
ATOM 1282 O O . MET A 1 160 ? -5.574 5.725 27.614 1.00 95.00 160 MET A O 1
ATOM 1286 N N . GLU A 1 161 ? -6.683 3.787 27.676 1.00 94.75 161 GLU A N 1
ATOM 1287 C CA . GLU A 1 161 ? -5.777 3.114 26.741 1.00 94.75 161 GLU A CA 1
ATOM 1288 C C . GLU A 1 161 ? -5.934 3.633 25.310 1.00 94.75 161 GLU A C 1
ATOM 1290 O O . GLU A 1 161 ? -4.926 3.960 24.687 1.00 94.75 161 GLU A O 1
ATOM 1295 N N . ILE A 1 162 ? -7.170 3.813 24.830 1.00 94.94 162 ILE A N 1
ATOM 1296 C CA . ILE A 1 162 ? -7.442 4.413 23.514 1.00 94.94 162 ILE A CA 1
ATOM 1297 C C . ILE A 1 162 ? -6.791 5.797 23.409 1.00 94.94 162 ILE A C 1
ATOM 1299 O O . ILE A 1 162 ? -6.013 6.028 22.490 1.00 94.94 162 ILE A O 1
ATOM 1303 N N . LYS A 1 163 ? -7.013 6.682 24.392 1.00 94.06 163 LYS A N 1
ATOM 1304 C CA . LYS A 1 163 ? -6.422 8.032 24.391 1.00 94.06 163 LYS A CA 1
ATOM 1305 C C . LYS A 1 163 ? -4.894 8.035 24.396 1.00 94.06 163 LYS A C 1
ATOM 1307 O O . LYS A 1 163 ? -4.293 8.942 23.836 1.00 94.06 163 LYS A O 1
ATOM 1312 N N . ARG A 1 164 ? -4.260 7.059 25.055 1.00 93.75 164 ARG A N 1
ATOM 1313 C CA . ARG A 1 164 ? -2.794 6.928 25.053 1.00 93.75 164 ARG A CA 1
ATOM 1314 C C . ARG A 1 164 ? -2.272 6.538 23.673 1.00 93.75 164 ARG A C 1
ATOM 1316 O O . ARG A 1 164 ? -1.278 7.103 23.237 1.00 93.75 164 ARG A O 1
ATOM 1323 N N . LEU A 1 165 ? -2.946 5.606 23.000 1.00 91.44 165 LEU A N 1
ATOM 1324 C CA . LEU A 1 165 ? -2.580 5.177 21.649 1.00 91.44 165 LEU A CA 1
ATOM 1325 C C . LEU A 1 165 ? -2.840 6.269 20.603 1.00 91.44 165 LEU A C 1
ATOM 1327 O O . LEU A 1 165 ? -2.038 6.426 19.701 1.00 91.44 165 LEU A O 1
ATOM 1331 N N . GLU A 1 166 ? -3.910 7.054 20.749 1.00 89.50 166 GLU A N 1
ATOM 1332 C CA . GLU A 1 166 ? -4.220 8.191 19.860 1.00 89.50 166 GLU A CA 1
ATOM 1333 C C . GLU A 1 166 ? -3.243 9.371 20.003 1.00 89.50 166 GLU A C 1
ATOM 1335 O O . GLU A 1 166 ? -3.199 10.238 19.136 1.00 89.50 166 GLU A O 1
ATOM 1340 N N . ALA A 1 167 ? -2.497 9.435 21.108 1.00 84.62 167 ALA A N 1
ATOM 1341 C CA . ALA A 1 167 ? -1.506 10.478 21.366 1.00 84.62 167 ALA A CA 1
ATOM 1342 C C . ALA A 1 167 ? -0.084 10.101 20.905 1.00 84.62 167 ALA A C 1
ATOM 1344 O O . ALA A 1 167 ? 0.842 10.878 21.143 1.00 84.62 167 ALA A O 1
ATOM 1345 N N . THR A 1 168 ? 0.087 8.906 20.327 1.00 71.56 168 THR A N 1
ATOM 1346 C CA . THR A 1 168 ? 1.356 8.406 19.772 1.00 71.56 168 THR A CA 1
ATOM 1347 C C . THR A 1 168 ? 1.417 8.721 18.286 1.00 71.56 168 THR A C 1
ATOM 1349 O O . THR A 1 168 ? 2.487 9.192 17.848 1.00 71.56 168 THR A O 1
#

Mean predicted aligned error: 5.86 Å

Radius of gyration: 19.28 Å; Cα contacts (8 Å, |Δi|>4): 215; chains: 1; bounding box: 43×42×52 Å

Nearest PDB structures (foldseek):
  5l6h-assembly2_C  TM=4.065E-01  e=2.310E+00  Saccharomyces cerevisiae S288C
  6nya-assembly2_D  TM=3.943E-01  e=3.158E+00  Saccharomyces cerevisiae S288C
  6zhu-assembly4_G  TM=3.990E-01  e=2.967E+00  Saccharomyces cerevisiae
  6zhs-assembly1_A  TM=3.956E-01  e=3.579E+00  Saccharomyces cerevisiae S288C
  6zqh-assembly1_A  TM=3.563E-01  e=2.787E+00  Saccharomyces cerevisiae

Sequence (168 aa):
MREYGEVEIIETALTRQAGEKRIAEIIMRTIPYPMFLVLKYEESAQLWAAHQRSSQNDSEKNVLEESVYTAWLDSAEFEKLSVALDFQKLRNGNFYELYNDMVDGISVFNAHQSGMAKVADGDEARALLAQQQATEAKIAALRAELKKETQFNRKVELNMEIKRLEAT

Secondary structure (DSSP, 8-state):
----S--EEEEEE-SSSS-HHHHHHHHHHHS-S-EEEEEEETTEEEEEEEEEEEETTEEEEEEEEEEEE---B-HHHHHHHHHHT-TTTS--SSHHHHHHHHHHHHHHHHHHHTT-TT---HHHHHHHHHHHHHHHHHHHHHHHHHHH---HHHHHHHHHHHHHHHT-

Foldseek 3Di:
DDAAPDEEEEEDEDPDPPDVVVVCCVVPQVDQHFYWYWYDYDQWIKTKTWDWDQDPVDNPGIDTDDMQMADTDGPVLVVVLCVLLPQVPFDVPHPVRSSVSNLLSSLQSRLVVVVNPPDDGSVVSVVVVVVVVVLVVVLVVLVVVLVVDDDPVVNVVSVVVSVVSVVD